Protein AF-A0A355U7X8-F1 (afdb_monomer)

Radius of gyration: 19.39 Å; Cα contacts (8 Å, |Δi|>4): 29; chains: 1; bounding box: 53×41×28 Å

Sequence (75 aa):
APNCPMADEVLDEVQRNVTDVPGIKSCNVELVFDPAWDQSMLSDEARLELGLDDVDSVGRVDPGPGPDYSKEPNS

Mean predicted aligned error: 12.72 Å

Solvent-accessible surface area (backbone atoms only — not comparable to full-atom values): 5234 Å² total; per-residue (Å²): 120,98,82,49,91,58,50,66,60,52,54,51,49,51,49,51,60,53,55,67,42,88,87,53,87,80,83,85,89,82,91,76,70,78,79,70,88,55,80,85,77,52,51,73,68,58,32,50,78,68,54,75,64,47,58,42,102,85,73,42,80,65,81,66,89,58,83,73,68,89,73,48,97,84,118

pLDDT: mean 77.83, std 14.68, range [52.16, 95.5]

Secondary structure (DSSP, 8-state):
-TT-TTHHHHHHHHHHHHHHSTT----------SSPP-GGGS-HHHHHHTTSS-B-TTS-B---S---GGG-TT-

Structure (mmCIF, N/CA/C/O backbone):
data_AF-A0A355U7X8-F1
#
_entry.id   AF-A0A355U7X8-F1
#
loop_
_atom_site.group_PDB
_atom_site.id
_atom_site.type_symbol
_atom_site.label_atom_id
_atom_site.label_alt_id
_atom_site.label_comp_id
_atom_site.label_asym_id
_atom_site.label_entity_id
_atom_site.label_seq_id
_atom_site.pdbx_PDB_ins_code
_atom_site.Cartn_x
_atom_site.Cartn_y
_atom_site.Cartn_z
_atom_site.occupancy
_atom_site.B_iso_or_equiv
_atom_site.auth_seq_id
_atom_site.auth_comp_id
_atom_site.auth_asym_id
_atom_site.auth_atom_id
_atom_site.pdbx_PDB_model_num
ATOM 1 N N . ALA A 1 1 ? 6.052 -2.613 -9.046 1.00 55.34 1 ALA A N 1
ATOM 2 C CA . ALA A 1 1 ? 5.903 -3.548 -10.183 1.00 55.34 1 ALA A CA 1
ATOM 3 C C . ALA A 1 1 ? 4.468 -4.075 -10.216 1.00 55.34 1 ALA A C 1
ATOM 5 O O . ALA A 1 1 ? 4.024 -4.558 -9.182 1.00 55.34 1 ALA A O 1
ATOM 6 N N . PRO A 1 2 ? 3.747 -3.978 -11.347 1.00 63.12 2 PRO A N 1
ATOM 7 C CA . PRO A 1 2 ? 2.331 -4.359 -11.437 1.00 63.12 2 PRO A CA 1
ATOM 8 C C . PRO A 1 2 ? 2.038 -5.861 -11.324 1.00 63.12 2 PRO A C 1
ATOM 10 O O . PRO A 1 2 ? 0.899 -6.223 -11.073 1.00 63.12 2 PRO A O 1
ATOM 13 N N . ASN A 1 3 ? 3.055 -6.721 -11.430 1.00 69.12 3 ASN A N 1
ATOM 14 C CA . ASN A 1 3 ? 2.922 -8.177 -11.299 1.00 69.12 3 ASN A CA 1
ATOM 15 C C . ASN A 1 3 ? 3.722 -8.731 -10.108 1.00 69.12 3 ASN A C 1
ATOM 17 O O . ASN A 1 3 ? 4.438 -9.721 -10.247 1.00 69.12 3 ASN A O 1
ATOM 21 N N . CYS A 1 4 ? 3.662 -8.079 -8.945 1.00 79.19 4 CYS A N 1
ATOM 22 C CA . CYS A 1 4 ? 4.225 -8.682 -7.737 1.00 79.19 4 CYS A CA 1
ATOM 23 C C . CYS A 1 4 ? 3.280 -9.796 -7.250 1.00 79.19 4 CYS A C 1
ATOM 25 O O . CYS A 1 4 ? 2.127 -9.487 -6.954 1.00 79.19 4 CYS A O 1
ATOM 27 N N . PRO A 1 5 ? 3.726 -11.061 -7.128 1.00 82.38 5 PRO A N 1
ATOM 28 C CA . PRO A 1 5 ? 2.871 -12.153 -6.648 1.00 82.38 5 PRO A CA 1
ATOM 29 C C . PRO A 1 5 ? 2.405 -11.954 -5.198 1.00 82.38 5 PRO A C 1
ATOM 31 O O . PRO A 1 5 ? 1.430 -12.563 -4.785 1.00 82.38 5 PRO A O 1
ATOM 34 N N . MET A 1 6 ? 3.086 -11.085 -4.446 1.00 88.38 6 MET A N 1
ATOM 35 C CA . MET A 1 6 ? 2.768 -10.750 -3.058 1.00 88.38 6 MET A CA 1
ATOM 36 C C . MET A 1 6 ? 1.869 -9.508 -2.931 1.00 88.38 6 MET A C 1
ATOM 38 O O . MET A 1 6 ? 1.537 -9.100 -1.824 1.00 88.38 6 MET A O 1
ATOM 42 N N . ALA A 1 7 ? 1.478 -8.874 -4.045 1.00 87.62 7 ALA A N 1
ATOM 43 C CA . ALA A 1 7 ? 0.678 -7.648 -4.011 1.00 87.62 7 ALA A CA 1
ATOM 44 C C . ALA A 1 7 ? -0.638 -7.832 -3.239 1.00 87.62 7 ALA A C 1
ATOM 46 O O . ALA A 1 7 ? -0.990 -6.973 -2.435 1.00 87.62 7 ALA A O 1
ATOM 47 N N . ASP A 1 8 ? -1.323 -8.958 -3.444 1.00 88.00 8 ASP A N 1
ATOM 48 C CA . ASP A 1 8 ? -2.601 -9.241 -2.786 1.00 88.00 8 ASP A CA 1
ATOM 49 C C . ASP A 1 8 ? -2.449 -9.368 -1.262 1.00 88.00 8 ASP A C 1
ATOM 51 O O . ASP A 1 8 ? -3.252 -8.812 -0.513 1.00 88.00 8 ASP A O 1
ATOM 55 N N . GLU A 1 9 ? -1.391 -10.041 -0.796 1.00 92.00 9 GLU A N 1
ATOM 56 C CA . GLU A 1 9 ? -1.103 -10.206 0.636 1.00 92.00 9 GLU A CA 1
ATOM 57 C C . GLU A 1 9 ? -0.785 -8.863 1.300 1.00 92.00 9 GLU A C 1
ATOM 59 O O . GLU A 1 9 ? -1.320 -8.549 2.362 1.00 92.00 9 GLU A O 1
ATOM 64 N N . VAL A 1 10 ? 0.029 -8.034 0.641 1.00 91.69 10 VAL A N 1
ATOM 65 C CA . VAL A 1 10 ? 0.395 -6.704 1.146 1.00 91.69 10 VAL A CA 1
ATOM 66 C C . VAL A 1 10 ? -0.831 -5.795 1.244 1.00 91.69 10 VAL A C 1
ATOM 68 O O . VAL A 1 10 ? -0.988 -5.074 2.227 1.00 91.69 10 VAL A O 1
ATOM 71 N N . LEU A 1 11 ? -1.722 -5.814 0.248 1.00 91.50 11 LEU A N 1
ATOM 72 C CA . LEU A 1 11 ? -2.938 -4.994 0.265 1.00 91.50 11 LEU A CA 1
ATOM 73 C C . LEU A 1 11 ? -3.884 -5.389 1.408 1.00 91.50 11 LEU A C 1
ATOM 75 O O . LEU A 1 11 ? -4.439 -4.516 2.080 1.00 91.50 11 LEU A O 1
ATOM 79 N N . ASP A 1 12 ? -4.045 -6.69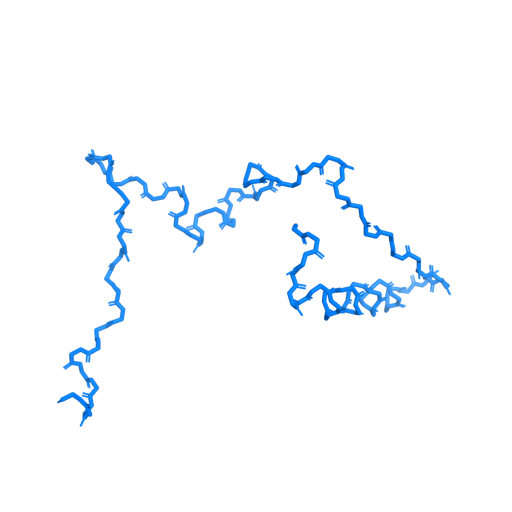0 1.643 1.00 92.25 12 ASP A N 1
ATOM 80 C CA . ASP A 1 12 ? -4.859 -7.236 2.730 1.00 92.25 12 ASP A CA 1
ATOM 81 C C . ASP A 1 12 ? -4.261 -6.906 4.109 1.00 92.25 12 ASP A C 1
ATOM 83 O O . ASP A 1 12 ? -4.979 -6.460 5.008 1.00 92.25 12 ASP A O 1
ATOM 87 N N . GLU A 1 13 ? -2.941 -7.021 4.268 1.00 94.50 13 GLU A N 1
ATOM 88 C CA . GLU A 1 13 ? -2.240 -6.622 5.490 1.00 94.50 13 GLU A CA 1
ATOM 89 C C . GLU A 1 13 ? -2.402 -5.123 5.784 1.00 94.50 13 GLU A C 1
ATOM 91 O O . GLU A 1 13 ? -2.763 -4.745 6.902 1.00 94.50 13 GLU A O 1
ATOM 96 N N . VAL A 1 14 ? -2.211 -4.260 4.779 1.00 93.94 14 VAL A N 1
ATOM 97 C CA . VAL A 1 14 ? -2.407 -2.809 4.918 1.00 93.94 14 VAL A CA 1
ATOM 98 C C . VAL A 1 14 ? -3.833 -2.503 5.361 1.00 93.94 14 VAL A C 1
ATOM 100 O O . VAL A 1 14 ? -4.029 -1.742 6.309 1.00 93.94 14 VAL A O 1
ATOM 103 N N . GLN A 1 15 ? -4.837 -3.103 4.718 1.00 93.00 15 GLN A N 1
ATOM 104 C CA . GLN A 1 15 ? -6.226 -2.847 5.079 1.00 93.00 15 GLN A CA 1
ATOM 105 C C . GLN A 1 15 ? -6.517 -3.265 6.524 1.00 93.00 15 GLN A C 1
ATOM 107 O O . GLN A 1 15 ? -7.081 -2.470 7.276 1.00 93.00 15 GLN A O 1
ATOM 112 N N . ARG A 1 16 ? -6.089 -4.467 6.932 1.00 93.38 16 ARG A N 1
ATOM 113 C CA . ARG A 1 16 ? -6.266 -4.975 8.302 1.00 93.38 16 ARG A CA 1
ATOM 114 C C . ARG A 1 16 ? -5.621 -4.059 9.331 1.00 93.38 16 ARG A C 1
ATOM 116 O O . ARG A 1 16 ? -6.313 -3.594 10.236 1.00 93.38 16 ARG A O 1
ATOM 123 N N . ASN A 1 17 ? -4.340 -3.750 9.147 1.00 94.81 17 ASN A N 1
ATOM 124 C CA . ASN A 1 17 ? -3.563 -2.931 10.073 1.00 94.81 17 ASN A CA 1
ATOM 125 C C . ASN A 1 17 ? -4.152 -1.525 10.212 1.00 94.81 17 ASN A C 1
ATOM 127 O O . ASN A 1 17 ? -4.242 -0.996 11.316 1.00 94.81 17 ASN A O 1
ATOM 131 N N . VAL A 1 18 ? -4.615 -0.926 9.110 1.00 94.56 18 VAL A N 1
ATOM 132 C CA . VAL A 1 18 ? -5.261 0.391 9.149 1.00 94.56 18 VAL A CA 1
ATOM 133 C C . VAL A 1 18 ? -6.621 0.318 9.847 1.00 94.56 18 VAL A C 1
ATOM 135 O O . VAL A 1 18 ? -6.947 1.199 10.636 1.00 94.56 18 VAL A O 1
ATOM 138 N N . THR A 1 19 ? -7.428 -0.718 9.605 1.00 92.88 19 THR A N 1
ATOM 139 C CA . THR A 1 19 ? -8.736 -0.855 10.272 1.00 92.88 19 THR A CA 1
ATOM 140 C C . THR A 1 19 ? -8.651 -1.185 11.761 1.00 92.88 19 THR A C 1
ATOM 142 O O . THR A 1 19 ? -9.598 -0.888 12.485 1.00 92.88 19 THR A O 1
ATOM 145 N N . ASP A 1 20 ? -7.538 -1.756 12.226 1.00 94.50 20 ASP A N 1
ATOM 146 C CA . ASP A 1 20 ? -7.300 -2.031 13.648 1.00 94.50 20 ASP A CA 1
ATOM 147 C C . ASP A 1 20 ? -7.063 -0.744 14.461 1.00 94.50 20 ASP A C 1
ATOM 149 O O . ASP A 1 20 ? -7.306 -0.694 15.669 1.00 94.50 20 ASP A O 1
ATOM 153 N N . VAL A 1 21 ? -6.658 0.347 13.798 1.00 95.50 21 VAL A N 1
ATOM 154 C CA . VAL A 1 21 ? -6.433 1.638 14.455 1.00 95.50 21 VAL A CA 1
ATOM 155 C C . VAL A 1 21 ? -7.753 2.196 15.018 1.00 95.50 21 VAL A C 1
ATOM 157 O O . VAL A 1 21 ? -8.696 2.463 14.259 1.00 95.50 21 VAL A O 1
ATOM 160 N N . PRO A 1 22 ? -7.834 2.469 16.338 1.00 94.69 22 PRO A N 1
ATOM 161 C CA . PRO A 1 22 ? -9.047 2.982 16.961 1.00 94.69 22 PRO A CA 1
ATOM 162 C C . PRO A 1 22 ? -9.546 4.277 16.310 1.00 94.69 22 PRO A C 1
ATOM 164 O O . PRO A 1 22 ? -8.832 5.275 16.235 1.00 94.69 22 PRO A O 1
ATOM 167 N N . GLY A 1 23 ? -10.811 4.281 15.888 1.00 94.19 23 GLY A N 1
ATOM 168 C CA . GLY A 1 23 ? -11.472 5.449 15.295 1.00 94.19 23 GLY A CA 1
ATOM 169 C C . GLY A 1 23 ? -11.559 5.439 13.767 1.00 94.19 23 GLY A C 1
ATOM 170 O O . GLY A 1 23 ? -12.308 6.248 13.212 1.00 94.19 23 GLY A O 1
ATOM 171 N N . ILE A 1 24 ? -10.885 4.509 13.083 1.00 92.69 24 ILE A N 1
ATOM 1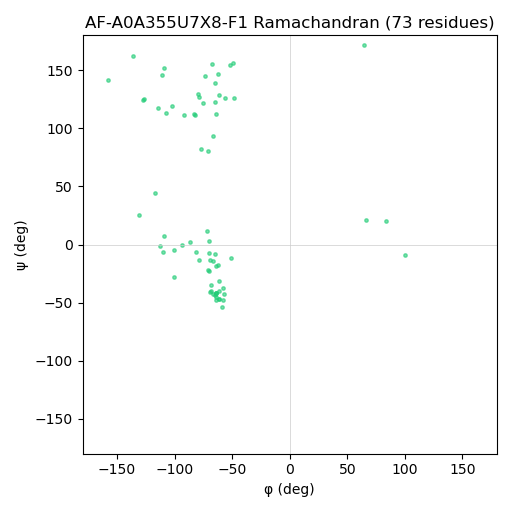72 C CA . ILE A 1 24 ? -11.046 4.314 11.638 1.00 92.69 24 ILE A CA 1
ATOM 173 C C . ILE A 1 24 ? -12.332 3.527 11.360 1.00 92.69 24 ILE A C 1
ATOM 175 O O . ILE A 1 24 ? -12.581 2.473 11.933 1.00 92.69 24 ILE A O 1
ATOM 179 N N . LYS A 1 25 ? -13.189 4.069 10.485 1.00 90.00 25 LYS A N 1
ATOM 180 C CA . LYS A 1 25 ? -14.482 3.456 10.113 1.00 90.00 25 LYS A CA 1
ATOM 181 C C . LYS A 1 25 ? -14.435 2.716 8.779 1.00 90.00 25 LYS A C 1
ATOM 183 O O . LYS A 1 25 ? -15.225 1.807 8.556 1.00 90.00 25 LYS A O 1
ATOM 188 N N . SER A 1 26 ? -13.552 3.142 7.881 1.00 90.25 26 SER A N 1
ATOM 189 C CA . SER A 1 26 ? -13.397 2.580 6.541 1.00 90.25 26 SER A CA 1
ATOM 190 C C . SER A 1 26 ? -12.003 2.890 6.006 1.00 90.25 26 SER A C 1
ATOM 192 O O . SER A 1 26 ? -11.522 4.010 6.180 1.00 90.25 26 SER A O 1
ATOM 194 N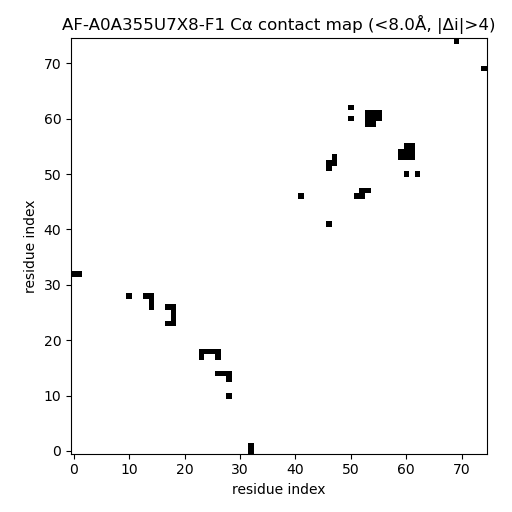 N . CYS A 1 27 ? -11.398 1.934 5.306 1.00 90.38 27 CYS A N 1
ATOM 195 C CA . CYS A 1 27 ? -10.123 2.085 4.609 1.00 90.38 27 CYS A CA 1
ATOM 196 C C . CYS A 1 27 ? -10.306 1.666 3.142 1.00 90.38 27 CYS A C 1
ATOM 198 O O . CYS A 1 27 ? -10.783 0.560 2.880 1.00 90.38 27 CYS A O 1
ATOM 200 N N . ASN A 1 28 ? -9.953 2.556 2.210 1.00 92.00 28 ASN A N 1
ATOM 201 C CA . ASN A 1 28 ? -9.907 2.287 0.773 1.00 92.00 28 ASN A CA 1
ATOM 202 C C . ASN A 1 28 ? -8.448 2.384 0.322 1.00 92.00 28 ASN A C 1
ATOM 204 O O . ASN A 1 28 ? -7.847 3.449 0.456 1.00 92.00 28 ASN A O 1
ATOM 208 N N . VAL A 1 29 ? -7.888 1.282 -0.168 1.00 90.75 29 VAL A N 1
ATOM 209 C CA . VAL A 1 29 ? -6.489 1.211 -0.602 1.00 90.75 29 VAL A CA 1
ATOM 210 C C . VAL A 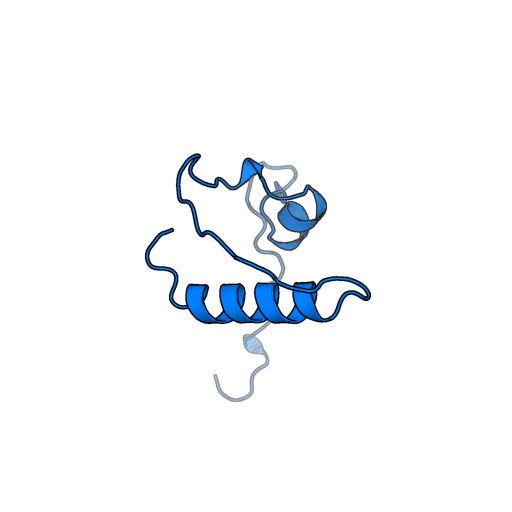1 29 ? -6.456 1.285 -2.125 1.00 90.75 29 VAL A C 1
ATOM 212 O O . VAL A 1 29 ? -7.015 0.424 -2.799 1.00 90.75 29 VAL A O 1
ATOM 215 N N . GLU A 1 30 ? -5.803 2.310 -2.666 1.00 90.62 30 GLU A N 1
ATOM 216 C CA . GLU A 1 30 ? -5.612 2.481 -4.108 1.00 90.62 30 GLU A CA 1
ATOM 217 C C . GLU A 1 30 ? -4.156 2.200 -4.473 1.00 90.62 30 GLU A C 1
ATOM 219 O O . GLU A 1 30 ? -3.247 2.933 -4.082 1.00 90.62 30 GLU A O 1
ATOM 224 N N . LEU A 1 31 ? -3.929 1.124 -5.228 1.00 88.19 31 LEU A N 1
ATOM 225 C CA . LEU A 1 31 ? -2.603 0.781 -5.726 1.00 88.19 31 LEU A CA 1
ATOM 226 C C . LEU A 1 31 ? -2.309 1.576 -7.004 1.00 88.19 31 LEU A C 1
ATOM 228 O O . LEU A 1 31 ? -2.917 1.336 -8.048 1.00 88.19 31 LEU A O 1
ATOM 232 N N . VAL A 1 32 ? -1.352 2.500 -6.922 1.00 89.50 32 VAL A N 1
ATOM 233 C CA . VAL A 1 32 ? -0.872 3.299 -8.058 1.00 89.50 32 VAL A CA 1
ATOM 234 C C . VAL A 1 32 ? 0.542 2.885 -8.461 1.00 89.50 32 VAL A C 1
ATOM 236 O O . VAL A 1 32 ? 1.327 2.413 -7.640 1.00 89.50 32 VAL A O 1
ATOM 239 N N . PHE A 1 33 ? 0.871 3.062 -9.741 1.00 85.62 33 PHE A N 1
ATOM 240 C CA . PHE A 1 33 ? 2.194 2.739 -10.297 1.00 85.62 33 PHE A CA 1
ATOM 241 C C . PHE A 1 33 ? 2.984 3.970 -10.754 1.00 85.62 33 PHE A C 1
ATOM 243 O O . PHE A 1 33 ? 4.103 3.816 -11.239 1.00 85.62 33 PHE A O 1
ATOM 250 N N . ASP A 1 34 ? 2.395 5.159 -10.626 1.00 87.38 34 ASP A N 1
ATOM 251 C CA . ASP A 1 34 ? 2.974 6.436 -11.034 1.00 87.38 34 ASP A CA 1
ATOM 252 C C . ASP A 1 34 ? 2.911 7.423 -9.850 1.00 87.38 34 ASP A C 1
A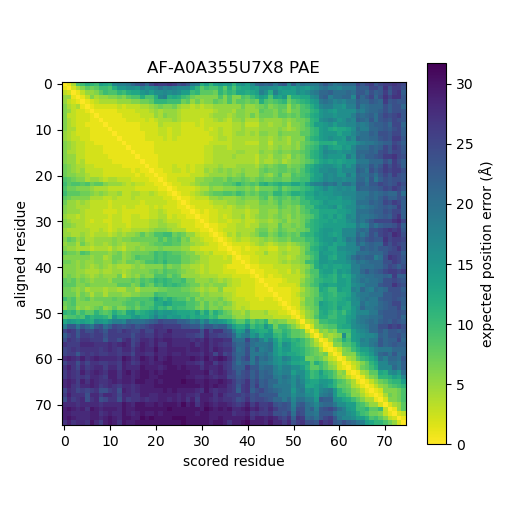TOM 254 O O . ASP A 1 34 ? 1.816 7.625 -9.311 1.00 87.38 34 ASP A O 1
ATOM 258 N N . PRO A 1 35 ? 4.038 8.015 -9.406 1.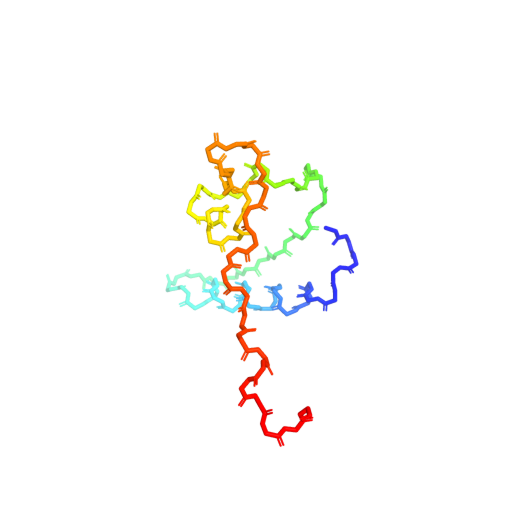00 85.31 35 PRO A N 1
ATOM 259 C CA . PRO A 1 35 ? 5.404 7.783 -9.883 1.00 85.31 35 PRO A CA 1
ATOM 260 C C . PRO A 1 35 ? 5.870 6.344 -9.655 1.00 85.31 35 PRO A C 1
ATOM 262 O O . PRO A 1 35 ? 5.494 5.692 -8.679 1.00 85.31 35 PRO A O 1
ATOM 265 N N . ALA A 1 36 ? 6.694 5.843 -10.577 1.00 84.50 36 ALA A N 1
ATOM 266 C CA . ALA A 1 36 ? 7.308 4.535 -10.418 1.00 84.50 36 ALA A CA 1
ATOM 267 C C . ALA A 1 36 ? 8.188 4.539 -9.162 1.00 84.50 36 ALA A C 1
ATOM 269 O O . ALA A 1 36 ? 9.030 5.416 -8.992 1.00 84.50 36 ALA A O 1
ATOM 270 N N . TRP A 1 37 ? 7.986 3.550 -8.295 1.00 86.69 37 TRP A N 1
ATOM 271 C CA . TRP A 1 37 ? 8.836 3.353 -7.126 1.00 86.69 37 TRP A CA 1
ATOM 272 C C . TRP A 1 37 ? 10.260 2.986 -7.554 1.00 86.69 37 TRP A C 1
ATOM 274 O O . TRP A 1 37 ? 10.445 2.159 -8.454 1.00 86.69 37 TRP A O 1
ATOM 284 N N . ASP A 1 38 ? 11.252 3.553 -6.874 1.00 82.94 38 ASP A N 1
ATOM 285 C CA . ASP A 1 38 ? 12.663 3.242 -7.066 1.00 82.94 38 ASP A CA 1
ATOM 286 C C . ASP A 1 38 ? 13.389 3.084 -5.718 1.00 82.94 38 ASP A C 1
ATOM 288 O O . ASP A 1 38 ? 12.902 3.511 -4.672 1.00 82.94 38 ASP A O 1
ATOM 292 N N . GLN A 1 39 ? 14.563 2.446 -5.736 1.00 82.19 39 GLN A N 1
ATOM 293 C CA . GLN A 1 39 ? 15.319 2.103 -4.525 1.00 82.19 39 GLN A CA 1
ATOM 294 C C . GLN A 1 39 ? 15.777 3.322 -3.709 1.00 82.19 39 GLN A C 1
ATOM 296 O O . GLN A 1 39 ? 16.074 3.165 -2.528 1.00 82.19 39 GLN A O 1
ATOM 301 N N . SER A 1 40 ? 15.800 4.532 -4.284 1.00 82.19 40 SER A N 1
ATOM 302 C CA . SER A 1 40 ? 16.074 5.759 -3.524 1.00 82.19 40 SER A CA 1
ATOM 303 C C . SER A 1 40 ? 14.972 6.101 -2.516 1.00 82.19 40 SER A C 1
ATOM 305 O O . SER A 1 40 ? 15.202 6.911 -1.624 1.00 82.19 40 SER A O 1
ATOM 307 N N . MET A 1 41 ? 13.799 5.463 -2.620 1.00 87.00 41 MET A N 1
ATOM 308 C CA . MET A 1 41 ? 12.701 5.599 -1.660 1.00 87.00 41 MET A CA 1
ATOM 309 C C . MET A 1 41 ? 12.871 4.730 -0.401 1.00 87.00 41 MET A C 1
ATOM 311 O O . MET A 1 41 ? 12.055 4.836 0.515 1.00 87.00 41 MET A O 1
ATOM 315 N N . LEU A 1 42 ? 13.885 3.858 -0.339 1.00 86.25 42 LEU A N 1
ATOM 316 C CA . LEU A 1 42 ? 14.217 3.107 0.876 1.00 86.25 42 LEU A CA 1
ATOM 317 C C . LEU A 1 42 ? 14.880 4.021 1.916 1.00 86.25 42 LEU A C 1
ATOM 319 O O . LEU A 1 42 ? 15.655 4.910 1.564 1.00 86.25 42 LEU A O 1
ATOM 323 N N . SER A 1 43 ? 14.612 3.775 3.202 1.00 88.50 43 SER A N 1
ATOM 324 C CA . SER A 1 43 ? 15.344 4.432 4.289 1.00 88.50 43 SER A CA 1
ATOM 325 C C . SER A 1 43 ? 16.804 3.973 4.328 1.00 88.50 43 SER A C 1
ATOM 327 O O . SER A 1 43 ? 17.121 2.865 3.895 1.00 88.50 43 SER A O 1
ATOM 329 N N . ASP A 1 44 ? 17.688 4.800 4.891 1.00 82.50 44 ASP A N 1
ATOM 330 C CA . ASP A 1 44 ? 19.114 4.469 5.038 1.00 82.50 44 ASP A CA 1
ATOM 331 C C . ASP A 1 44 ? 19.321 3.170 5.840 1.00 82.50 44 ASP A C 1
ATOM 333 O O . ASP A 1 44 ? 20.153 2.341 5.491 1.00 82.50 44 ASP A O 1
ATOM 337 N N . GLU A 1 45 ? 18.502 2.942 6.873 1.00 83.31 45 GLU A N 1
ATOM 338 C CA . GLU A 1 45 ? 18.519 1.700 7.660 1.00 83.31 45 GLU A CA 1
ATOM 339 C C . GLU A 1 45 ? 18.136 0.478 6.809 1.00 83.31 45 GLU A C 1
ATOM 341 O O . GLU A 1 45 ? 18.821 -0.541 6.847 1.00 83.31 45 GLU A O 1
ATOM 346 N N . ALA A 1 46 ? 17.085 0.588 5.988 1.00 83.19 46 ALA A N 1
ATOM 347 C CA . ALA A 1 46 ? 16.641 -0.506 5.125 1.00 83.19 46 ALA A CA 1
ATOM 348 C C . ALA A 1 46 ? 17.650 -0.808 4.009 1.00 83.19 46 ALA A C 1
ATOM 350 O O . ALA A 1 46 ? 17.817 -1.958 3.609 1.00 83.19 46 ALA A O 1
ATOM 351 N N . ARG A 1 47 ? 18.329 0.216 3.488 1.00 79.81 47 ARG A N 1
ATOM 352 C CA . ARG A 1 47 ? 19.373 0.042 2.477 1.00 79.81 47 ARG A CA 1
ATOM 353 C C . ARG A 1 47 ? 20.603 -0.661 3.053 1.00 79.81 47 ARG A C 1
ATOM 355 O O . ARG A 1 47 ? 21.122 -1.562 2.394 1.00 79.81 47 ARG A O 1
ATOM 362 N N . LEU A 1 48 ? 20.995 -0.327 4.283 1.00 80.38 48 LEU A N 1
ATOM 363 C CA . LEU A 1 48 ? 22.081 -0.990 5.001 1.00 80.38 48 LEU A CA 1
ATOM 364 C C . LEU A 1 48 ? 21.759 -2.465 5.279 1.00 80.38 48 LEU A C 1
ATOM 366 O O . LEU A 1 48 ? 22.567 -3.333 4.974 1.00 80.38 48 LEU A O 1
ATOM 370 N N . GLU A 1 49 ? 20.564 -2.772 5.793 1.00 81.44 49 GLU A N 1
ATOM 371 C CA . GLU A 1 49 ? 20.152 -4.162 6.060 1.00 81.44 49 GLU A CA 1
ATOM 372 C C . GLU A 1 49 ? 20.098 -5.028 4.794 1.00 81.44 49 GLU A C 1
ATOM 374 O O . GLU A 1 49 ? 20.354 -6.232 4.842 1.00 81.44 49 GLU A O 1
ATOM 379 N N . LEU A 1 50 ? 19.781 -4.417 3.651 1.00 84.06 50 LEU A N 1
ATOM 380 C CA . LEU A 1 50 ? 19.742 -5.084 2.351 1.00 84.06 50 LEU A CA 1
ATOM 381 C C . LEU A 1 50 ? 21.107 -5.115 1.642 1.00 84.06 50 LEU A C 1
ATOM 383 O O . LEU A 1 50 ? 21.183 -5.606 0.514 1.00 84.06 50 LEU A O 1
ATOM 387 N N . GLY A 1 51 ? 22.170 -4.592 2.264 1.00 77.88 51 GLY A N 1
ATOM 388 C CA . GLY A 1 51 ? 23.517 -4.538 1.688 1.00 77.88 51 GLY A CA 1
ATOM 389 C C . GLY A 1 51 ? 23.636 -3.621 0.467 1.00 77.88 51 GLY A C 1
ATOM 390 O O . GLY A 1 51 ? 24.538 -3.781 -0.355 1.00 77.88 51 GLY A O 1
ATOM 391 N N . LEU A 1 52 ? 22.711 -2.670 0.305 1.00 74.06 52 LEU A N 1
ATOM 392 C CA . LEU A 1 52 ? 22.716 -1.701 -0.796 1.00 74.06 52 LEU A CA 1
ATOM 393 C C . LEU A 1 52 ? 23.711 -0.553 -0.559 1.00 74.06 52 LEU A C 1
ATOM 395 O O . LEU A 1 52 ? 24.028 0.176 -1.501 1.00 74.06 52 LEU A O 1
ATOM 399 N N . ASP A 1 53 ? 24.216 -0.416 0.671 1.00 65.00 53 ASP A N 1
ATOM 400 C CA . ASP A 1 53 ? 25.191 0.604 1.074 1.00 65.00 53 ASP A CA 1
ATOM 401 C C . ASP A 1 53 ? 26.593 0.042 1.387 1.00 65.00 53 ASP A C 1
ATOM 403 O O . ASP A 1 53 ? 27.530 0.821 1.579 1.00 65.00 53 ASP A O 1
ATOM 407 N N . ASP A 1 54 ? 26.772 -1.285 1.400 1.00 58.28 54 ASP A N 1
ATOM 408 C CA . ASP A 1 54 ? 28.048 -1.938 1.717 1.00 58.28 54 ASP A CA 1
ATOM 409 C C . ASP A 1 54 ? 29.020 -1.877 0.534 1.00 58.28 54 ASP A C 1
ATOM 411 O O . ASP A 1 54 ? 29.193 -2.803 -0.264 1.00 58.28 54 ASP A O 1
ATOM 415 N N . VAL A 1 55 ? 29.679 -0.731 0.427 1.00 57.69 55 VAL A N 1
ATOM 416 C CA . VAL A 1 55 ? 30.886 -0.555 -0.366 1.00 57.69 55 VAL A CA 1
ATOM 417 C C . VAL A 1 55 ? 32.098 -0.811 0.536 1.00 57.69 55 VAL A C 1
ATOM 419 O O . VAL A 1 55 ? 32.382 -0.037 1.449 1.00 57.69 55 VAL A O 1
ATOM 422 N N . ASP A 1 56 ? 32.836 -1.901 0.291 1.00 58.62 56 ASP A N 1
ATOM 423 C CA . ASP A 1 56 ? 34.159 -2.130 0.896 1.00 58.62 56 ASP A CA 1
ATOM 424 C C . ASP A 1 56 ? 35.046 -0.885 0.665 1.00 58.62 56 ASP A C 1
ATOM 426 O O . ASP A 1 56 ? 34.884 -0.153 -0.313 1.00 58.62 56 ASP A O 1
ATOM 430 N N . SER A 1 57 ? 36.043 -0.662 1.522 1.00 52.88 57 SER A N 1
ATOM 431 C CA . SER A 1 57 ? 37.102 0.349 1.372 1.00 52.88 57 SER A CA 1
ATOM 432 C C . SER A 1 57 ? 37.820 0.320 0.005 1.00 52.88 57 SER A C 1
ATOM 434 O O . SER A 1 57 ? 38.567 1.246 -0.316 1.00 52.88 57 SER A O 1
ATOM 436 N N . VAL A 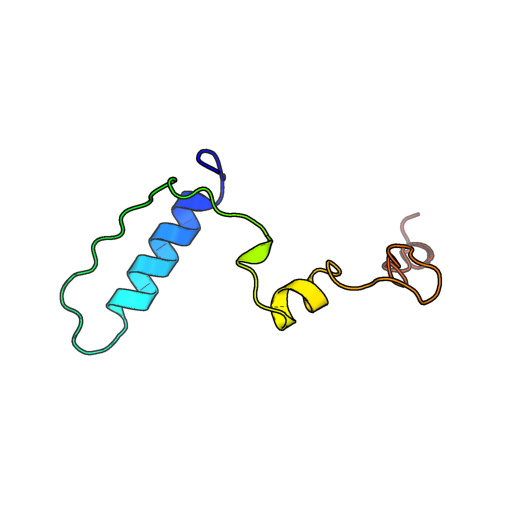1 58 ? 37.603 -0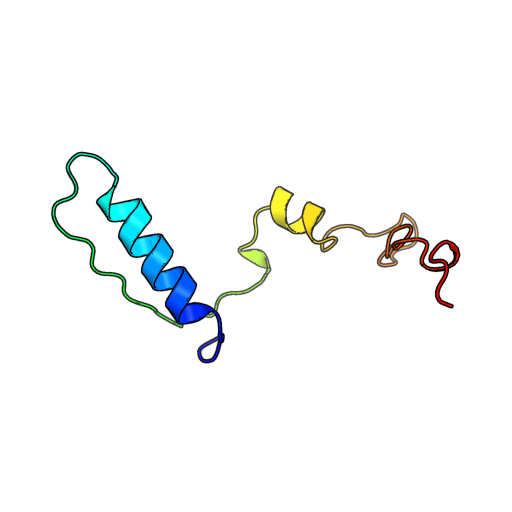.721 -0.812 1.00 64.25 58 VAL A N 1
ATOM 437 C CA . VAL A 1 58 ? 38.114 -0.888 -2.186 1.00 64.25 58 VAL A CA 1
ATOM 438 C C . VAL A 1 58 ? 37.018 -0.768 -3.269 1.00 64.25 58 VAL A C 1
ATOM 440 O O . VAL A 1 58 ? 37.286 -0.986 -4.450 1.00 64.25 58 VAL A O 1
ATOM 443 N N . GLY A 1 59 ? 35.786 -0.389 -2.922 1.00 58.16 59 GLY A N 1
ATOM 444 C CA . GLY A 1 59 ? 34.728 -0.117 -3.899 1.00 58.16 59 GLY A CA 1
ATOM 445 C C . GLY A 1 59 ? 33.964 -1.348 -4.398 1.00 58.16 59 GLY A C 1
ATOM 446 O O . GLY A 1 59 ? 33.400 -1.299 -5.491 1.00 58.16 59 GLY A O 1
ATOM 447 N N . ARG A 1 60 ? 33.985 -2.472 -3.668 1.00 60.66 60 ARG A N 1
ATOM 448 C CA . ARG A 1 60 ? 33.291 -3.715 -4.051 1.00 60.66 60 ARG A CA 1
ATOM 449 C C . ARG A 1 60 ? 32.116 -3.993 -3.117 1.00 60.66 60 ARG A C 1
ATOM 451 O O . ARG A 1 60 ? 32.211 -3.700 -1.933 1.00 60.66 60 ARG A O 1
ATOM 458 N N . VAL A 1 61 ? 31.052 -4.580 -3.667 1.00 60.34 61 VAL A N 1
ATOM 459 C CA . VAL A 1 61 ? 29.949 -5.157 -2.884 1.00 60.34 61 VAL A CA 1
ATOM 460 C C . VAL A 1 61 ? 30.531 -6.317 -2.080 1.00 60.34 61 VAL A C 1
ATOM 462 O O . VAL A 1 61 ? 30.984 -7.295 -2.682 1.00 60.34 61 VAL A O 1
ATOM 465 N N . ASP A 1 62 ? 30.591 -6.176 -0.758 1.00 55.19 62 ASP A N 1
ATOM 466 C CA . ASP A 1 62 ? 31.021 -7.241 0.148 1.00 55.19 62 ASP A CA 1
ATOM 467 C C . ASP A 1 62 ? 29.817 -8.168 0.390 1.00 55.19 62 ASP A C 1
ATOM 469 O O . ASP A 1 62 ? 28.837 -7.742 0.996 1.00 55.19 62 ASP A O 1
ATOM 473 N N . PRO A 1 63 ? 29.819 -9.420 -0.106 1.00 58.78 63 PRO A N 1
ATOM 474 C CA . PRO A 1 63 ? 28.691 -10.332 0.083 1.00 58.78 63 PRO A CA 1
ATOM 475 C C . PRO A 1 63 ? 28.531 -10.812 1.538 1.00 58.78 63 PRO A C 1
ATOM 477 O O . PRO A 1 63 ? 27.670 -11.654 1.805 1.00 58.78 63 PRO A O 1
ATOM 480 N N . GLY A 1 64 ? 29.365 -10.327 2.468 1.00 55.16 64 GLY A N 1
ATOM 481 C CA . GLY A 1 64 ? 29.473 -10.845 3.821 1.00 55.16 64 GLY A CA 1
ATOM 482 C C . GLY A 1 64 ? 29.994 -12.287 3.827 1.00 55.16 64 GLY A C 1
ATOM 483 O O . GLY A 1 64 ? 30.122 -12.940 2.783 1.00 55.16 64 GLY A O 1
ATOM 484 N N . PRO A 1 65 ? 30.306 -12.847 5.007 1.00 62.31 65 PRO A N 1
ATOM 485 C CA . PRO A 1 65 ? 30.433 -14.284 5.133 1.00 62.31 65 PRO A CA 1
ATOM 486 C C . PRO A 1 65 ? 29.034 -14.864 4.918 1.00 62.31 65 PRO A C 1
ATOM 488 O O . PRO A 1 65 ? 28.224 -14.927 5.843 1.00 62.31 65 PRO A O 1
ATOM 491 N N . GLY A 1 66 ? 28.732 -15.241 3.674 1.00 56.00 66 GLY A N 1
ATOM 492 C CA . GLY A 1 66 ? 27.537 -16.016 3.370 1.00 56.00 66 GLY A CA 1
ATOM 493 C C . GLY A 1 66 ? 27.442 -17.226 4.313 1.00 56.00 66 GLY A C 1
ATOM 494 O O . GLY A 1 66 ? 28.463 -17.656 4.861 1.00 56.00 66 GLY A O 1
ATOM 495 N N . PRO A 1 67 ? 26.239 -17.777 4.540 1.00 53.25 67 PRO A N 1
ATOM 496 C CA . PRO A 1 67 ? 26.080 -18.944 5.396 1.00 53.25 67 PRO A CA 1
ATOM 497 C C . PRO A 1 67 ? 27.091 -20.032 5.009 1.00 53.25 67 PRO A C 1
ATOM 499 O O . PRO A 1 67 ? 27.208 -20.388 3.835 1.00 53.25 67 PRO A O 1
ATOM 502 N N . ASP A 1 68 ? 27.870 -20.512 5.986 1.00 61.22 68 ASP A N 1
ATOM 503 C CA . ASP A 1 68 ? 28.861 -21.575 5.788 1.00 61.22 68 ASP A CA 1
ATOM 504 C C . ASP A 1 68 ? 28.135 -22.906 5.550 1.00 61.22 68 ASP A C 1
ATOM 506 O O . ASP A 1 68 ? 27.983 -23.741 6.444 1.00 61.22 68 ASP A O 1
ATOM 510 N N . TYR A 1 69 ? 27.677 -23.093 4.312 1.00 57.34 69 TYR A N 1
ATOM 511 C CA . TYR A 1 69 ? 27.044 -24.320 3.833 1.00 57.34 69 TYR A CA 1
ATOM 512 C C . TYR A 1 69 ? 28.004 -25.519 3.829 1.00 57.34 69 TYR A C 1
ATOM 514 O O . TYR A 1 69 ? 27.574 -26.657 3.667 1.00 57.34 69 TYR A O 1
ATOM 522 N N . SER A 1 70 ? 29.300 -25.309 4.089 1.00 62.06 70 SER A N 1
ATOM 523 C CA . SER A 1 70 ? 30.279 -26.392 4.255 1.00 62.06 70 SER A CA 1
ATOM 524 C C . SER A 1 70 ? 30.070 -27.190 5.550 1.00 62.06 70 SER A C 1
ATOM 526 O O . SER A 1 70 ? 30.759 -28.185 5.780 1.00 62.06 70 SER A O 1
ATOM 528 N N . LYS A 1 71 ? 29.161 -26.746 6.428 1.00 58.72 71 LYS A N 1
ATOM 529 C CA . LYS A 1 71 ? 28.839 -27.392 7.710 1.00 58.72 71 LYS A CA 1
ATOM 530 C C . LYS A 1 71 ? 27.565 -28.237 7.670 1.00 58.72 71 LYS A C 1
ATOM 532 O O . LYS A 1 71 ? 27.262 -28.882 8.675 1.00 58.72 71 LYS A O 1
ATOM 537 N N . GLU A 1 72 ? 26.821 -28.248 6.565 1.00 56.28 72 GLU A N 1
ATOM 538 C CA . GLU A 1 72 ? 25.601 -29.048 6.470 1.00 56.28 72 GLU A CA 1
ATOM 539 C C . GLU A 1 72 ? 25.938 -30.525 6.183 1.00 56.28 72 GLU A C 1
ATOM 541 O O . GLU A 1 72 ? 26.709 -30.815 5.267 1.00 56.28 72 GLU A O 1
ATOM 546 N N . PRO A 1 73 ? 25.392 -31.491 6.951 1.00 60.81 73 PRO A N 1
ATOM 547 C CA . PRO A 1 73 ? 25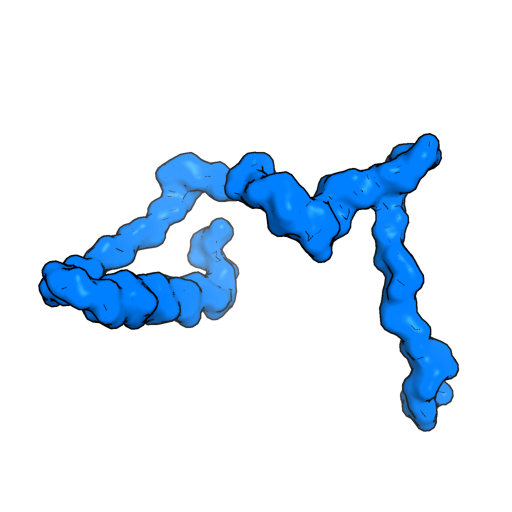.762 -32.911 6.877 1.00 60.81 73 PRO A CA 1
ATOM 548 C C . PRO A 1 73 ? 25.270 -33.638 5.609 1.00 60.81 73 PRO A C 1
ATOM 550 O O . PRO A 1 73 ? 25.284 -34.868 5.556 1.00 60.81 73 PRO A O 1
ATOM 553 N N . ASN A 1 74 ? 24.790 -32.902 4.611 1.00 56.25 74 ASN A N 1
ATOM 554 C CA . ASN A 1 74 ? 24.204 -33.403 3.373 1.00 56.25 74 ASN A CA 1
ATOM 555 C C . ASN A 1 74 ? 24.769 -32.733 2.101 1.00 56.25 74 ASN A C 1
ATOM 557 O O . ASN A 1 74 ? 24.106 -32.768 1.065 1.00 56.25 74 ASN A O 1
ATOM 561 N N . SER A 1 75 ? 26.000 -32.205 2.158 1.00 52.16 75 SER A N 1
ATOM 562 C CA . SER A 1 75 ? 26.902 -32.131 0.990 1.00 52.16 75 SER A CA 1
ATOM 563 C C . SER A 1 75 ? 27.926 -33.261 1.005 1.00 52.16 75 SER A C 1
ATOM 565 O O . SER A 1 75 ? 28.482 -33.537 2.091 1.00 52.16 75 SER A O 1
#

Foldseek 3Di:
DVPDVCPVVVVVVVQVVVVVPPPDDHDDDDDDCPVPDDPVPDDPVRCVVVQVPDQDPVRDSDPDPDPPPVPDPPD